Protein AF-A0A355Q606-F1 (afdb_monomer_lite)

Secondary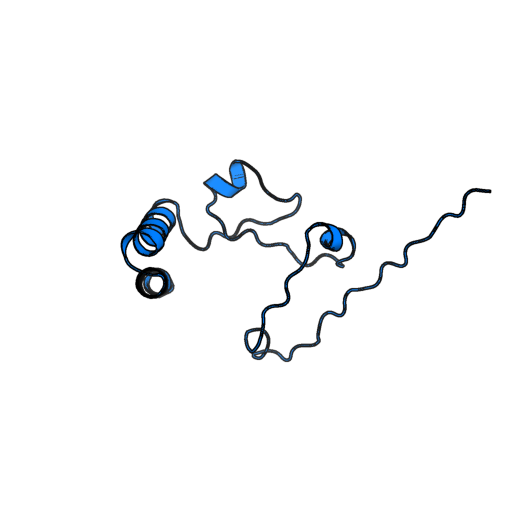 structure (DSSP, 8-state):
----------------PPTTTTTSSPPPP--GGGGGGS--PPPEE-S-HHHHHH---TTPEE--SS-HHHHHHHHHHHHHT-HHHHHHHHHGGG-

Sequence (95 aa):
MQRSQQRRRQRLPVTEVPPGQFLQGPCPSLALSELPFLSPPPLFDVRTAEEYTQGHIPGALNQPLFDHFERSTIGTLYKQFSPESAISAGLRYVE

Foldseek 3Di:
DDPPPPPPLPADPPPCQPVPCCPPDDNDDDDPVCQVSYPDDAAEDQDEPVVVVVDDDPRHDYDHLDYPVLVVVLVCCCPPPHPVSSVVSSVVVVD

Structure (mmCIF, N/CA/C/O backbone):
data_AF-A0A355Q606-F1
#
_entry.id   AF-A0A355Q606-F1
#
loop_
_atom_site.group_PDB
_atom_site.id
_atom_site.type_symbol
_atom_site.label_atom_id
_atom_site.label_alt_id
_atom_site.label_comp_id
_atom_site.label_asym_id
_atom_site.label_entity_id
_atom_site.label_seq_id
_atom_site.pdbx_PDB_ins_code
_atom_site.Cartn_x
_atom_site.Cartn_y
_atom_site.Cartn_z
_atom_site.occupancy
_atom_site.B_iso_or_equiv
_atom_site.auth_seq_id
_atom_site.auth_comp_id
_atom_site.auth_asym_id
_atom_site.auth_atom_id
_atom_site.pdbx_PDB_model_num
ATOM 1 N N . MET A 1 1 ? 30.434 21.743 -30.951 1.00 42.09 1 MET A N 1
ATOM 2 C CA . MET A 1 1 ? 30.906 21.287 -29.622 1.00 42.09 1 MET A CA 1
ATOM 3 C C . MET A 1 1 ? 29.703 20.883 -28.774 1.00 42.09 1 MET A C 1
ATOM 5 O O . MET A 1 1 ? 29.168 21.713 -28.057 1.00 42.09 1 MET A O 1
ATOM 9 N N . GLN A 1 2 ? 29.233 19.639 -28.877 1.00 41.59 2 GLN A N 1
ATOM 10 C CA . GLN A 1 2 ? 28.184 19.109 -27.998 1.00 41.59 2 GLN A CA 1
ATOM 11 C C . GLN A 1 2 ? 28.840 18.062 -27.103 1.00 41.59 2 GLN A C 1
ATOM 13 O O . GLN A 1 2 ? 29.226 16.993 -27.565 1.00 41.59 2 GLN A O 1
ATOM 18 N N . ARG A 1 3 ? 29.074 18.418 -25.836 1.00 44.16 3 ARG A N 1
ATOM 19 C CA . ARG A 1 3 ? 29.605 17.491 -24.836 1.00 44.16 3 ARG A CA 1
ATOM 20 C C . ARG A 1 3 ? 28.480 16.540 -24.448 1.00 44.16 3 ARG A C 1
ATOM 22 O O . ARG A 1 3 ? 27.692 16.830 -23.555 1.00 44.16 3 ARG A O 1
ATOM 29 N N . SER A 1 4 ? 28.418 15.417 -25.150 1.00 49.34 4 SER A N 1
ATOM 30 C CA . SER A 1 4 ? 27.717 14.201 -24.760 1.00 49.34 4 SER A CA 1
ATOM 31 C C . SER A 1 4 ? 28.257 13.737 -23.408 1.00 49.34 4 SER A C 1
ATOM 33 O O . SER A 1 4 ? 29.210 12.963 -23.322 1.00 49.34 4 SER A O 1
ATOM 35 N N .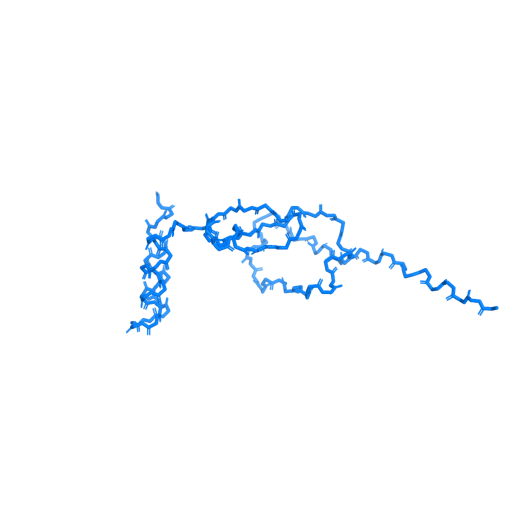 GLN A 1 5 ? 27.681 14.269 -22.328 1.00 55.84 5 GLN A N 1
ATOM 36 C CA . GLN A 1 5 ? 27.895 13.749 -20.988 1.00 55.84 5 GLN A CA 1
ATOM 37 C C . GLN A 1 5 ? 27.201 12.397 -20.907 1.00 55.84 5 GLN A C 1
ATOM 39 O O . GLN A 1 5 ? 26.024 12.277 -20.575 1.00 55.84 5 GLN A O 1
ATOM 44 N N . GLN A 1 6 ? 27.966 11.379 -21.276 1.00 57.25 6 GLN A N 1
ATOM 45 C CA . GLN A 1 6 ? 27.694 9.976 -21.051 1.00 57.25 6 GLN A CA 1
ATOM 46 C C . GLN A 1 6 ? 27.600 9.783 -19.535 1.00 57.25 6 GLN A C 1
ATOM 48 O O . GLN A 1 6 ? 28.593 9.504 -18.863 1.00 57.25 6 GLN A O 1
ATOM 53 N N . ARG A 1 7 ? 26.407 10.033 -18.976 1.00 50.53 7 ARG A N 1
ATOM 54 C CA . ARG A 1 7 ? 26.078 9.738 -17.583 1.00 50.53 7 ARG A CA 1
ATOM 55 C C . ARG A 1 7 ? 26.274 8.239 -17.418 1.00 50.53 7 ARG A C 1
ATOM 57 O O . ARG A 1 7 ? 25.427 7.447 -17.826 1.00 50.53 7 ARG A O 1
ATOM 64 N N . ARG A 1 8 ? 27.452 7.858 -16.911 1.00 52.38 8 ARG A N 1
ATOM 65 C CA . ARG A 1 8 ? 27.765 6.499 -16.471 1.00 52.38 8 ARG A CA 1
ATOM 66 C C . ARG A 1 8 ? 26.548 6.012 -15.696 1.00 52.38 8 ARG A C 1
ATOM 68 O O . ARG A 1 8 ? 26.169 6.660 -14.723 1.00 52.38 8 ARG A O 1
ATOM 75 N N . ARG A 1 9 ? 25.935 4.916 -16.148 1.00 48.56 9 ARG A N 1
ATOM 76 C CA . ARG A 1 9 ? 24.955 4.159 -15.367 1.00 48.56 9 ARG A CA 1
ATOM 77 C C . ARG A 1 9 ? 25.678 3.703 -14.103 1.00 48.56 9 ARG A C 1
ATOM 79 O O . ARG A 1 9 ? 26.326 2.661 -14.102 1.00 48.56 9 ARG A O 1
ATOM 86 N N . GLN A 1 10 ? 25.698 4.548 -13.079 1.00 50.31 10 GLN A N 1
ATOM 87 C CA . GLN A 1 10 ? 26.195 4.160 -11.777 1.00 50.31 10 GLN A CA 1
ATOM 88 C C . GLN A 1 10 ? 25.143 3.204 -11.241 1.00 50.31 10 GLN A C 1
ATOM 90 O O . GLN A 1 10 ? 24.018 3.609 -10.966 1.00 50.31 10 GLN A O 1
ATOM 95 N N . ARG A 1 11 ? 25.494 1.916 -11.200 1.00 49.31 11 ARG A N 1
ATOM 96 C CA . ARG A 1 11 ? 24.751 0.919 -10.438 1.00 49.31 11 ARG A CA 1
ATOM 97 C C . ARG A 1 11 ? 24.666 1.496 -9.028 1.00 49.31 11 ARG A C 1
ATOM 99 O O . ARG A 1 11 ? 25.705 1.635 -8.382 1.00 49.31 11 ARG A O 1
ATOM 106 N N . LEU A 1 12 ? 23.474 1.910 -8.599 1.00 48.84 12 LEU A N 1
ATOM 107 C CA . LEU A 1 12 ? 23.259 2.223 -7.191 1.00 48.84 12 LEU A CA 1
ATOM 108 C C . LEU A 1 12 ? 23.740 1.002 -6.398 1.00 48.84 12 LEU A C 1
ATOM 110 O O . LEU A 1 12 ? 23.520 -0.123 -6.866 1.00 48.84 12 LEU A O 1
ATOM 114 N N . PRO A 1 13 ? 24.470 1.194 -5.288 1.00 51.06 13 PRO A N 1
ATOM 115 C CA . PRO A 1 13 ? 24.959 0.080 -4.501 1.00 51.06 13 PRO A CA 1
ATOM 116 C C . PRO A 1 13 ? 23.734 -0.708 -4.049 1.00 51.06 13 PRO A C 1
ATOM 118 O O . PRO A 1 13 ? 22.992 -0.273 -3.174 1.00 51.06 13 PRO A O 1
ATOM 121 N N . VAL A 1 14 ? 23.485 -1.848 -4.693 1.00 57.16 14 VAL A N 1
ATOM 122 C CA . VAL A 1 14 ? 22.635 -2.876 -4.111 1.00 57.16 14 VAL A CA 1
ATOM 123 C C . VAL A 1 14 ? 23.441 -3.310 -2.908 1.00 57.16 14 VAL A C 1
ATOM 125 O O . VAL A 1 14 ? 24.456 -3.985 -3.061 1.00 57.16 14 VAL A O 1
ATOM 128 N N . THR A 1 15 ? 23.089 -2.786 -1.738 1.00 58.41 15 THR A N 1
ATOM 129 C CA . THR A 1 15 ? 23.696 -3.204 -0.484 1.00 58.41 15 THR A CA 1
ATOM 130 C C . THR A 1 15 ? 23.574 -4.722 -0.467 1.00 58.41 15 THR A C 1
ATOM 132 O O . THR A 1 15 ? 22.461 -5.240 -0.572 1.00 58.41 15 THR A O 1
ATOM 135 N N . GLU A 1 16 ? 24.695 -5.445 -0.442 1.00 62.81 16 GLU A N 1
ATOM 136 C CA . GLU A 1 16 ? 24.672 -6.895 -0.265 1.00 62.81 16 GLU A CA 1
ATOM 137 C C . GLU A 1 16 ? 24.204 -7.158 1.167 1.00 62.81 16 GLU A C 1
ATOM 139 O O . GLU A 1 16 ? 25.003 -7.296 2.090 1.00 62.81 16 GLU A O 1
ATOM 144 N N . VAL A 1 17 ? 22.889 -7.111 1.380 1.00 64.12 17 VAL A N 1
ATOM 145 C CA . VAL A 1 17 ? 22.290 -7.438 2.666 1.00 64.12 17 VAL A CA 1
ATOM 146 C C . VAL A 1 17 ? 22.177 -8.958 2.731 1.00 64.12 17 VAL A C 1
ATOM 148 O O . VAL A 1 17 ? 21.558 -9.549 1.839 1.00 64.12 17 VAL A O 1
ATOM 151 N N . PRO A 1 18 ? 22.757 -9.615 3.750 1.00 69.12 18 PRO A N 1
ATOM 152 C CA . PRO A 1 18 ? 22.631 -11.054 3.910 1.00 69.12 18 PRO A CA 1
ATOM 153 C C . PRO A 1 18 ? 21.158 -11.499 3.908 1.00 69.12 18 PRO A C 1
ATOM 155 O O . PRO A 1 18 ? 20.295 -10.786 4.443 1.00 69.12 18 PRO A O 1
ATOM 158 N N . PRO A 1 19 ? 20.838 -12.682 3.351 1.00 67.12 19 PRO A N 1
ATOM 159 C CA . PRO A 1 19 ? 19.503 -13.260 3.463 1.00 67.12 19 PRO A CA 1
ATOM 160 C C . PRO A 1 19 ? 19.033 -13.273 4.927 1.00 67.12 19 PRO A C 1
ATOM 162 O O . PRO A 1 19 ? 19.772 -13.675 5.820 1.00 67.12 19 PRO A O 1
ATOM 165 N N . GLY A 1 20 ? 17.815 -12.789 5.185 1.00 70.25 20 GLY A N 1
ATOM 166 C CA . GLY A 1 20 ? 17.254 -12.657 6.540 1.00 70.25 20 GLY A CA 1
ATOM 167 C C . GLY A 1 20 ? 17.593 -11.356 7.285 1.00 70.25 20 GLY A C 1
ATOM 168 O O . GLY A 1 20 ? 16.958 -11.061 8.298 1.00 70.25 20 GLY A O 1
ATOM 169 N N . GLN A 1 21 ? 18.522 -10.538 6.778 1.00 70.94 21 GLN A N 1
ATOM 170 C CA . GLN A 1 21 ? 18.804 -9.196 7.312 1.00 70.94 21 GLN A CA 1
ATOM 171 C C . GLN A 1 21 ? 18.182 -8.066 6.482 1.00 70.94 21 GLN A C 1
ATOM 173 O O . GLN A 1 21 ? 18.187 -6.923 6.918 1.00 70.94 21 GLN A O 1
ATOM 178 N N . PHE A 1 22 ? 17.584 -8.360 5.323 1.00 69.06 22 PHE A N 1
ATOM 179 C CA . PHE A 1 22 ? 16.991 -7.346 4.435 1.00 69.06 22 PHE A CA 1
ATOM 180 C C . PHE A 1 22 ? 15.785 -6.595 5.031 1.00 69.06 22 PHE A C 1
ATOM 182 O O . PHE A 1 22 ? 15.433 -5.533 4.528 1.00 69.06 22 PHE A O 1
ATOM 189 N N . LEU A 1 23 ? 15.175 -7.116 6.103 1.00 71.75 23 LEU A N 1
ATOM 190 C CA . LEU A 1 23 ? 14.136 -6.427 6.885 1.00 71.75 23 LEU A CA 1
ATOM 191 C C . LEU A 1 23 ? 14.680 -5.775 8.167 1.00 71.75 23 LEU A C 1
ATOM 193 O O . LEU A 1 23 ? 13.923 -5.155 8.910 1.00 71.75 23 LEU A O 1
ATOM 197 N N . GLN A 1 24 ? 15.970 -5.944 8.463 1.00 71.56 24 GLN A N 1
ATOM 198 C CA . GLN A 1 24 ? 16.599 -5.422 9.671 1.00 71.56 24 GLN A CA 1
ATOM 199 C C . GLN A 1 24 ? 17.297 -4.099 9.350 1.00 71.56 24 GLN A C 1
ATOM 201 O O . GLN A 1 24 ? 18.281 -4.062 8.615 1.00 71.56 24 GLN A O 1
ATOM 206 N N . GLY A 1 25 ? 16.794 -3.008 9.928 1.00 70.31 25 GLY A N 1
ATOM 207 C CA . GLY A 1 25 ? 17.320 -1.660 9.717 1.00 70.31 25 GLY A CA 1
ATOM 208 C C . GLY A 1 25 ? 16.405 -0.784 8.855 1.00 70.31 25 GLY A C 1
ATOM 209 O O . GLY A 1 25 ? 15.289 -1.182 8.519 1.00 70.31 25 GLY A O 1
ATOM 210 N N . PRO A 1 26 ? 16.831 0.450 8.542 1.00 72.62 26 PRO A N 1
ATOM 211 C CA . PRO A 1 26 ? 16.029 1.362 7.741 1.00 72.62 26 PRO A CA 1
ATOM 212 C C . PRO A 1 26 ? 15.870 0.814 6.321 1.00 72.62 26 PRO A C 1
ATOM 214 O O . PRO A 1 26 ? 16.851 0.462 5.666 1.00 72.62 26 PRO A O 1
ATOM 217 N N . CYS A 1 27 ? 14.633 0.780 5.831 1.00 72.81 27 CYS A N 1
ATOM 218 C CA . CYS A 1 27 ? 14.380 0.497 4.426 1.00 72.81 27 CYS A CA 1
ATOM 219 C C . CYS A 1 27 ? 14.937 1.665 3.589 1.00 72.81 27 CYS A C 1
ATOM 221 O O . CYS A 1 27 ? 14.550 2.813 3.842 1.00 72.81 27 CYS A O 1
ATOM 223 N N . PRO A 1 28 ? 15.855 1.424 2.634 1.00 76.81 28 PRO A N 1
ATOM 224 C CA . PRO A 1 28 ? 16.363 2.489 1.782 1.00 76.81 28 PRO A CA 1
ATOM 225 C C . PRO A 1 28 ? 15.213 3.069 0.954 1.00 76.81 28 PRO A C 1
ATOM 227 O O . PRO A 1 28 ? 14.460 2.334 0.315 1.00 76.81 28 PRO A O 1
ATOM 230 N N . SER A 1 29 ? 15.075 4.393 0.960 1.00 81.81 29 SER A N 1
ATOM 231 C CA . SER A 1 29 ? 14.141 5.090 0.082 1.00 81.81 29 SER A CA 1
ATOM 232 C C . SER A 1 29 ? 14.840 5.507 -1.208 1.00 81.81 29 SER A C 1
ATOM 234 O O . SER A 1 29 ? 16.034 5.803 -1.225 1.00 81.81 29 SER A O 1
ATOM 236 N N . LEU A 1 30 ? 14.077 5.519 -2.297 1.00 83.31 30 LEU A N 1
ATOM 237 C CA . LEU A 1 30 ? 14.540 5.912 -3.619 1.00 83.31 30 LEU A CA 1
ATOM 238 C C . LEU A 1 30 ? 13.617 7.002 -4.167 1.00 83.31 30 LEU A C 1
ATOM 240 O O . LEU A 1 30 ? 12.393 6.874 -4.092 1.00 83.31 30 LEU A O 1
ATOM 244 N N . ALA A 1 31 ? 14.181 8.057 -4.750 1.00 85.19 31 ALA A N 1
ATOM 245 C CA . ALA A 1 31 ? 13.403 9.040 -5.489 1.00 85.19 31 AL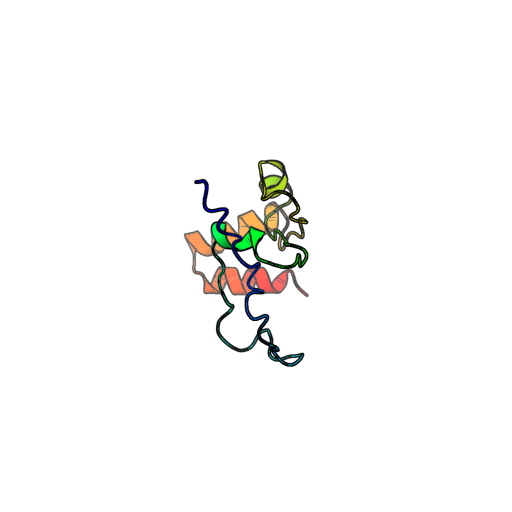A A CA 1
ATOM 246 C C . ALA A 1 31 ? 12.988 8.501 -6.869 1.00 85.19 31 ALA A C 1
ATOM 248 O O . ALA A 1 31 ? 13.707 7.740 -7.517 1.00 85.19 31 ALA A O 1
ATOM 249 N N . LEU A 1 32 ? 11.846 8.967 -7.389 1.00 82.44 32 LEU A N 1
ATOM 250 C CA . LEU A 1 32 ? 11.365 8.576 -8.725 1.00 82.44 32 LEU A CA 1
ATOM 251 C C . LEU A 1 32 ? 12.372 8.895 -9.839 1.00 82.44 32 LEU A C 1
ATOM 253 O O . LEU A 1 32 ? 12.477 8.153 -10.813 1.00 82.44 32 LEU A O 1
ATOM 257 N N . SER A 1 33 ? 13.132 9.982 -9.690 1.00 84.50 33 SER A N 1
ATOM 258 C CA . SER A 1 33 ? 14.180 10.383 -10.633 1.00 84.50 33 SER A CA 1
ATOM 259 C C . SER A 1 33 ? 15.348 9.399 -10.695 1.00 84.50 33 SER A C 1
ATOM 261 O O . SER A 1 33 ? 16.109 9.433 -11.661 1.00 84.50 33 SER A O 1
ATOM 263 N N . GLU A 1 34 ? 15.495 8.529 -9.696 1.00 83.12 34 GLU A N 1
ATOM 264 C CA . GLU A 1 34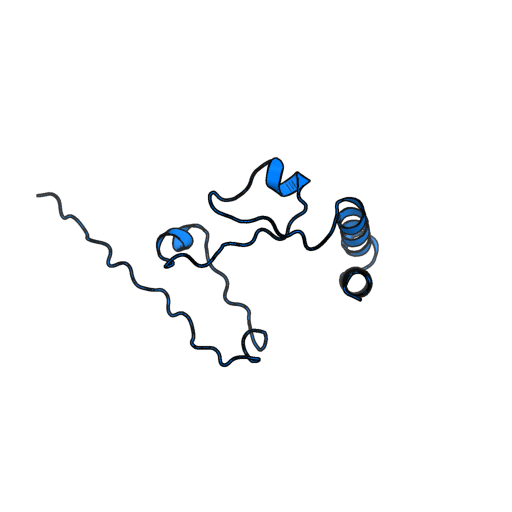 ? 16.581 7.559 -9.615 1.00 83.12 34 GLU A CA 1
ATOM 265 C C . GLU A 1 34 ? 16.224 6.206 -10.250 1.00 83.12 34 GLU A C 1
ATOM 267 O O . GLU A 1 34 ? 17.125 5.453 -10.626 1.00 83.12 34 GLU A O 1
ATOM 272 N N . LEU A 1 35 ? 14.928 5.921 -10.450 1.00 79.50 35 LEU A N 1
ATOM 273 C CA . LEU A 1 35 ? 14.436 4.675 -11.055 1.00 79.50 35 LEU A CA 1
ATOM 274 C C . LEU A 1 35 ? 15.131 4.302 -12.380 1.00 79.50 35 LEU A C 1
ATOM 276 O O . LEU A 1 35 ? 15.498 3.136 -12.530 1.00 79.50 35 LEU A O 1
ATOM 280 N N . PRO A 1 36 ? 15.394 5.232 -13.326 1.00 79.81 36 PRO A N 1
ATOM 281 C CA . PRO A 1 36 ? 16.049 4.892 -14.593 1.00 79.81 36 PRO A CA 1
ATOM 282 C C . PRO A 1 36 ? 17.494 4.386 -14.453 1.00 79.81 36 PRO A C 1
ATOM 284 O O . PRO A 1 36 ? 18.058 3.872 -15.421 1.00 79.81 36 PRO A O 1
ATOM 287 N N . PHE A 1 37 ? 18.121 4.567 -13.285 1.00 78.56 37 PHE A N 1
ATOM 288 C CA . PHE A 1 37 ? 19.501 4.148 -13.022 1.00 78.56 37 PHE A CA 1
ATOM 289 C C . PHE A 1 37 ? 19.592 2.779 -12.334 1.00 78.56 37 PHE A C 1
ATOM 291 O O . PHE A 1 37 ? 20.692 2.232 -12.214 1.00 78.56 37 PHE A O 1
ATOM 298 N N . LEU A 1 38 ? 18.461 2.194 -11.929 1.00 74.44 38 LEU A N 1
ATOM 299 C CA . LEU A 1 38 ? 18.406 0.829 -11.417 1.00 74.44 38 LEU A CA 1
ATOM 300 C C . LEU A 1 38 ? 18.440 -0.186 -12.568 1.00 74.44 38 LEU A C 1
ATOM 302 O O . LEU A 1 38 ? 17.786 -0.031 -13.597 1.00 74.44 38 LEU A O 1
ATOM 306 N N . SER A 1 39 ? 19.226 -1.249 -12.394 1.00 68.12 39 SER A N 1
ATOM 307 C CA . SER A 1 39 ? 19.200 -2.416 -13.283 1.00 68.12 39 SER A CA 1
ATOM 308 C C . SER A 1 39 ? 17.977 -3.240 -12.892 1.00 68.12 39 SER A C 1
ATOM 310 O O . SER A 1 39 ? 17.969 -3.712 -11.761 1.00 68.12 39 SER A O 1
ATOM 312 N N . PRO A 1 40 ? 16.947 -3.369 -13.742 1.00 60.97 40 PRO A N 1
ATOM 313 C CA . PRO A 1 40 ? 15.561 -3.419 -13.288 1.00 60.97 40 PRO A CA 1
ATOM 314 C C . PRO A 1 40 ? 15.297 -4.616 -12.363 1.00 60.97 40 PRO A C 1
ATOM 316 O O . PRO A 1 40 ? 15.252 -5.747 -12.852 1.00 60.97 40 PRO A O 1
ATOM 319 N N . PRO A 1 41 ? 15.102 -4.402 -11.047 1.00 62.28 41 PRO A N 1
ATOM 320 C CA . PRO A 1 41 ? 14.297 -5.320 -10.261 1.00 62.28 41 PRO A CA 1
ATOM 321 C C . PRO A 1 41 ? 12.814 -5.082 -10.606 1.00 62.28 41 PRO A C 1
ATOM 323 O O . PRO A 1 41 ? 12.457 -3.984 -11.049 1.00 62.28 41 PRO A O 1
ATOM 326 N N . PRO A 1 42 ? 11.928 -6.073 -10.420 1.00 75.31 42 PRO A N 1
ATOM 327 C CA . PRO A 1 42 ? 10.496 -5.833 -10.547 1.00 75.31 42 PRO A CA 1
ATOM 328 C C . PRO A 1 42 ? 10.068 -4.770 -9.523 1.00 75.31 42 PRO A C 1
ATOM 330 O O . PRO A 1 42 ? 10.296 -4.923 -8.324 1.00 75.31 42 PRO A O 1
ATOM 333 N N . LEU A 1 43 ? 9.480 -3.670 -10.000 1.00 88.06 43 LEU A N 1
ATOM 334 C CA . LEU A 1 43 ? 8.814 -2.693 -9.143 1.00 88.06 43 LEU A CA 1
ATOM 335 C C . LEU A 1 43 ? 7.447 -3.264 -8.773 1.00 88.06 43 LEU A C 1
ATOM 337 O O . LEU A 1 43 ? 6.645 -3.525 -9.666 1.00 88.06 43 LEU A O 1
ATOM 341 N N . PHE A 1 44 ? 7.181 -3.449 -7.484 1.00 92.19 44 PHE A N 1
ATOM 342 C CA . PHE A 1 44 ? 5.877 -3.906 -7.012 1.00 92.19 44 PHE A CA 1
ATOM 343 C C . PHE A 1 44 ? 5.043 -2.729 -6.508 1.00 92.19 44 PHE A C 1
ATOM 345 O O . PHE A 1 44 ? 5.484 -1.973 -5.643 1.00 92.19 44 PHE A O 1
ATOM 352 N N . ASP A 1 45 ? 3.836 -2.579 -7.048 1.00 94.62 45 ASP A N 1
ATOM 353 C CA . ASP A 1 45 ? 2.818 -1.670 -6.527 1.00 94.62 45 ASP A CA 1
ATOM 354 C C . ASP A 1 45 ? 1.901 -2.451 -5.585 1.00 94.62 45 ASP A C 1
ATOM 356 O O . ASP A 1 45 ? 1.168 -3.341 -6.015 1.00 94.62 45 ASP A O 1
ATOM 360 N N . VAL A 1 46 ? 1.960 -2.118 -4.299 1.00 95.69 46 VAL A N 1
ATOM 361 C CA . VAL A 1 46 ? 1.247 -2.822 -3.225 1.00 95.69 46 VAL A CA 1
ATOM 362 C C . VAL A 1 46 ? -0.138 -2.252 -2.907 1.00 95.69 46 VAL A C 1
ATOM 364 O O . VAL A 1 46 ? -0.794 -2.692 -1.959 1.00 95.69 46 VAL A O 1
ATOM 367 N N . ARG A 1 47 ? -0.585 -1.248 -3.671 1.00 96.25 47 ARG A N 1
ATOM 368 C CA . ARG A 1 47 ? -1.922 -0.653 -3.540 1.00 96.25 47 ARG A CA 1
ATOM 369 C C . ARG A 1 47 ? -3.008 -1.603 -4.047 1.00 96.25 47 ARG A C 1
ATOM 371 O O . ARG A 1 47 ? -2.717 -2.631 -4.661 1.00 96.25 47 ARG A O 1
ATOM 378 N N . THR A 1 48 ? -4.269 -1.237 -3.821 1.00 97.19 48 THR A N 1
ATOM 379 C CA . THR A 1 48 ? -5.403 -1.996 -4.365 1.00 97.19 48 THR A CA 1
ATOM 380 C C . THR A 1 48 ? -5.353 -2.039 -5.896 1.00 97.19 48 THR A C 1
ATOM 382 O O . THR A 1 48 ? -4.828 -1.131 -6.548 1.00 97.19 48 THR A O 1
ATOM 385 N N . ALA A 1 49 ? -5.945 -3.079 -6.490 1.00 96.81 49 ALA A N 1
ATOM 386 C CA . ALA A 1 49 ? -6.021 -3.215 -7.947 1.00 96.81 49 ALA A CA 1
ATOM 387 C C . ALA A 1 49 ? -6.753 -2.037 -8.616 1.00 96.81 49 ALA A C 1
ATOM 389 O O . ALA A 1 49 ? -6.412 -1.629 -9.729 1.00 96.81 49 ALA A O 1
ATOM 390 N N . GLU A 1 50 ? -7.735 -1.455 -7.925 1.00 96.44 50 GLU A N 1
ATOM 391 C CA . GLU A 1 50 ? -8.471 -0.280 -8.388 1.00 96.44 50 GLU A CA 1
ATOM 392 C C . GLU A 1 50 ? -7.561 0.956 -8.468 1.00 96.44 50 GLU A C 1
ATOM 394 O O . GLU A 1 50 ? -7.474 1.587 -9.523 1.00 96.44 50 GLU A O 1
ATOM 399 N N . GLU A 1 51 ? -6.814 1.259 -7.400 1.00 96.88 51 GLU A N 1
ATOM 400 C CA . GLU A 1 51 ? -5.849 2.369 -7.366 1.00 96.88 51 GLU A CA 1
ATOM 401 C C . GLU A 1 51 ? -4.748 2.212 -8.425 1.00 96.88 51 GLU A C 1
ATOM 403 O O . GLU A 1 51 ? -4.316 3.199 -9.025 1.00 96.88 51 GLU A O 1
ATOM 408 N N . TYR A 1 52 ? -4.297 0.979 -8.669 1.00 97.44 52 TYR A N 1
ATOM 409 C CA . TYR A 1 52 ? -3.323 0.673 -9.717 1.00 97.44 52 TYR A CA 1
ATOM 410 C C . TYR A 1 52 ? -3.894 0.904 -11.124 1.00 97.44 52 TYR A C 1
ATOM 412 O O . TYR A 1 52 ? -3.223 1.481 -11.985 1.00 97.44 52 TYR A O 1
ATOM 420 N N . THR A 1 53 ? -5.144 0.496 -11.357 1.00 97.06 53 THR A N 1
ATOM 421 C CA . THR A 1 53 ? -5.828 0.648 -12.654 1.00 97.06 53 THR A CA 1
ATOM 422 C C . THR A 1 53 ? -6.091 2.116 -12.992 1.00 97.06 53 THR A C 1
ATOM 424 O O . THR A 1 53 ? -5.990 2.507 -14.153 1.00 97.06 53 THR A O 1
ATOM 427 N N . GLN A 1 54 ? -6.372 2.952 -11.988 1.00 97.69 54 GLN A N 1
ATOM 428 C CA . GLN A 1 54 ? -6.541 4.400 -12.165 1.00 97.69 54 GLN A CA 1
ATOM 429 C C . GLN A 1 54 ? -5.237 5.111 -12.570 1.00 97.69 54 GLN A C 1
ATOM 431 O O . GLN A 1 54 ? -5.280 6.184 -13.173 1.00 97.69 54 GLN A O 1
ATOM 436 N N . GLY A 1 55 ? -4.080 4.519 -12.264 1.00 96.69 55 GLY A N 1
ATOM 437 C CA . GLY A 1 55 ? -2.775 5.012 -12.686 1.00 96.69 55 GLY A CA 1
ATOM 438 C C . GLY A 1 55 ? -1.636 4.457 -11.832 1.00 96.69 55 GLY A C 1
ATOM 439 O O . GLY A 1 55 ? -1.716 4.416 -10.602 1.00 96.69 55 GLY A O 1
ATOM 440 N N . HIS A 1 56 ? -0.543 4.062 -12.484 1.00 94.19 56 HIS A N 1
ATOM 441 C CA . HIS A 1 56 ? 0.642 3.501 -11.835 1.00 94.19 56 HIS A CA 1
ATOM 442 C C . HIS A 1 56 ? 1.924 3.811 -12.622 1.00 94.19 56 HIS A C 1
ATOM 444 O O . HIS A 1 56 ? 1.889 4.303 -13.752 1.00 94.19 56 HIS A O 1
ATOM 450 N N . ILE A 1 57 ? 3.075 3.532 -12.007 1.00 90.62 57 ILE A N 1
ATOM 451 C CA . ILE A 1 57 ? 4.392 3.727 -12.626 1.00 90.62 57 ILE A CA 1
ATOM 452 C C . ILE A 1 57 ? 4.581 2.696 -13.752 1.00 90.62 57 ILE A C 1
ATOM 454 O O . ILE A 1 57 ? 4.469 1.501 -13.480 1.00 90.62 57 ILE A O 1
ATOM 458 N N . PRO A 1 58 ? 4.914 3.104 -14.993 1.00 88.19 58 PRO A N 1
ATOM 459 C CA . PRO A 1 58 ? 5.105 2.168 -16.098 1.00 88.19 58 PRO A CA 1
ATOM 460 C C . PRO A 1 58 ? 6.106 1.051 -15.771 1.00 88.19 58 PRO A C 1
ATOM 462 O O . PRO A 1 58 ? 7.220 1.318 -15.322 1.00 88.19 58 PRO A O 1
ATOM 465 N N . GLY A 1 59 ? 5.708 -0.199 -16.019 1.00 87.38 59 GLY A N 1
ATOM 466 C CA . GLY A 1 59 ? 6.516 -1.388 -15.724 1.00 87.38 59 GLY A CA 1
ATOM 467 C C . GLY A 1 59 ? 6.395 -1.917 -14.290 1.00 87.38 59 GLY A C 1
ATOM 468 O O . GLY A 1 59 ? 6.993 -2.948 -13.991 1.00 87.38 59 GLY A O 1
ATOM 469 N N . ALA A 1 60 ? 5.624 -1.258 -13.416 1.00 91.44 60 ALA A N 1
ATOM 470 C CA . ALA A 1 60 ? 5.284 -1.804 -12.105 1.00 91.44 60 ALA A CA 1
ATOM 471 C C . ALA A 1 60 ? 4.313 -2.989 -12.225 1.00 91.44 60 ALA A C 1
ATOM 473 O O . ALA A 1 60 ? 3.386 -2.958 -13.033 1.00 91.44 60 ALA A O 1
ATOM 474 N N . LEU A 1 61 ? 4.488 -3.996 -11.374 1.00 93.31 61 LEU A N 1
ATOM 475 C CA . LEU A 1 61 ? 3.588 -5.133 -11.207 1.00 93.31 61 LEU A CA 1
ATOM 476 C C . LEU A 1 61 ? 2.726 -4.909 -9.964 1.00 93.31 61 LEU A C 1
ATOM 478 O O . LEU A 1 61 ? 3.260 -4.659 -8.885 1.00 93.31 61 LEU A O 1
ATOM 482 N N . ASN A 1 62 ? 1.405 -4.994 -10.093 1.00 95.81 62 ASN A N 1
ATOM 483 C CA . ASN A 1 62 ? 0.526 -4.872 -8.935 1.00 95.81 62 ASN A CA 1
ATOM 484 C C . ASN A 1 62 ? 0.523 -6.167 -8.115 1.00 95.81 62 ASN A C 1
ATOM 486 O O . ASN A 1 62 ? 0.295 -7.242 -8.663 1.00 95.81 62 ASN A O 1
ATOM 490 N N . GLN A 1 63 ? 0.755 -6.042 -6.812 1.00 95.44 63 GLN A N 1
ATOM 491 C CA . GLN A 1 63 ? 0.596 -7.107 -5.829 1.00 95.44 63 GLN A CA 1
ATOM 492 C C . GLN A 1 63 ? -0.070 -6.506 -4.585 1.00 95.44 63 GLN A C 1
ATOM 494 O O . GLN A 1 63 ? 0.637 -6.095 -3.661 1.00 95.44 63 GLN A O 1
ATOM 499 N N . PRO A 1 64 ? -1.409 -6.373 -4.578 1.00 94.88 64 PRO A N 1
ATOM 500 C CA . PRO A 1 64 ? -2.128 -5.712 -3.497 1.00 94.88 64 PRO A CA 1
ATOM 501 C C . PRO A 1 64 ? -1.850 -6.359 -2.142 1.00 94.88 64 PRO A C 1
ATOM 503 O O . PRO A 1 64 ? -1.930 -7.578 -2.011 1.00 94.88 64 PRO A O 1
ATOM 506 N N . LEU A 1 65 ? -1.565 -5.538 -1.128 1.00 93.81 65 LEU A N 1
ATOM 507 C CA . LEU A 1 65 ? -1.526 -6.014 0.262 1.00 93.81 65 LEU A CA 1
ATOM 508 C C . LEU A 1 65 ? -2.921 -6.295 0.815 1.00 93.81 65 LEU A C 1
ATOM 510 O O . LEU A 1 65 ? -3.064 -7.136 1.691 1.00 93.81 65 LEU A O 1
ATOM 514 N N . PHE A 1 66 ? -3.914 -5.559 0.320 1.00 94.94 66 PHE A N 1
ATOM 515 C CA . PHE A 1 66 ? -5.295 -5.605 0.774 1.00 94.94 66 PHE A CA 1
ATOM 516 C C . PHE A 1 66 ? -6.233 -5.489 -0.423 1.00 94.94 66 PHE A C 1
ATOM 518 O O . PHE A 1 66 ? -5.922 -4.792 -1.400 1.00 94.94 66 PHE A O 1
ATOM 525 N N . ASP A 1 67 ? -7.405 -6.104 -0.318 1.00 94.75 67 ASP A N 1
ATOM 526 C CA . ASP A 1 67 ? -8.520 -5.801 -1.205 1.00 94.75 67 ASP A CA 1
ATOM 527 C C . ASP A 1 67 ? -9.138 -4.418 -0.894 1.00 94.75 67 ASP A C 1
ATOM 529 O O . ASP A 1 67 ? -8.706 -3.689 0.006 1.00 94.75 67 ASP A O 1
ATOM 533 N N . HIS A 1 68 ? -10.149 -4.011 -1.668 1.00 94.00 68 HIS A N 1
ATOM 534 C CA . HIS A 1 68 ? -10.807 -2.712 -1.487 1.00 94.00 68 HIS A CA 1
ATOM 535 C C . HIS A 1 68 ? -11.449 -2.560 -0.092 1.00 94.00 68 HIS A C 1
ATOM 537 O O . HIS A 1 68 ? -11.361 -1.495 0.530 1.00 94.00 68 HIS A O 1
ATOM 543 N N . PHE A 1 69 ? -12.098 -3.609 0.414 1.00 95.25 69 PHE A N 1
ATOM 544 C CA . PHE A 1 69 ? -12.816 -3.574 1.685 1.00 95.25 69 PHE A CA 1
ATOM 545 C C . PHE A 1 69 ? -11.850 -3.563 2.874 1.00 95.25 69 PHE A C 1
ATOM 547 O O . PHE A 1 69 ? -11.987 -2.744 3.790 1.00 95.25 69 PHE A O 1
ATOM 554 N N . GLU A 1 70 ? -10.832 -4.414 2.833 1.00 95.81 70 GLU A N 1
ATOM 555 C CA . GLU A 1 70 ? -9.735 -4.455 3.794 1.00 95.81 70 GLU A CA 1
ATOM 556 C C . GLU A 1 70 ? -9.013 -3.103 3.826 1.00 95.81 70 GLU A C 1
ATOM 558 O O . GLU A 1 70 ? -8.875 -2.489 4.886 1.00 95.81 70 GLU A O 1
ATOM 563 N N . ARG A 1 71 ? -8.658 -2.546 2.659 1.00 96.06 71 ARG A N 1
ATOM 564 C CA . ARG A 1 71 ? -8.010 -1.230 2.549 1.00 96.06 71 ARG A CA 1
ATOM 565 C C . ARG A 1 71 ? -8.847 -0.107 3.159 1.00 96.06 71 ARG A C 1
ATOM 567 O O . ARG A 1 71 ? -8.280 0.785 3.809 1.00 96.06 71 ARG A O 1
ATOM 574 N N . SER A 1 72 ? -10.162 -0.131 2.939 1.00 96.56 72 SER A N 1
ATOM 575 C CA . SER A 1 72 ? -11.116 0.824 3.512 1.00 96.56 72 SER A CA 1
ATOM 576 C C . SER A 1 72 ? -11.182 0.701 5.039 1.00 96.56 72 SER A C 1
ATOM 578 O O . SER A 1 72 ? -11.069 1.700 5.759 1.00 96.56 72 SER A O 1
ATOM 580 N N . THR A 1 73 ? -11.248 -0.532 5.546 1.00 96.38 73 THR A N 1
ATOM 581 C CA . THR A 1 73 ? -11.262 -0.843 6.983 1.00 96.38 73 THR A CA 1
ATOM 582 C C . THR A 1 73 ? -9.977 -0.373 7.666 1.00 96.38 73 THR A C 1
ATOM 584 O O . THR A 1 73 ? -10.031 0.389 8.632 1.00 96.38 73 THR A O 1
ATOM 587 N N . ILE A 1 74 ? -8.810 -0.735 7.122 1.00 96.69 74 ILE A N 1
ATOM 588 C CA . ILE A 1 74 ? -7.497 -0.324 7.641 1.00 96.69 74 ILE A CA 1
ATOM 589 C C . ILE A 1 74 ? -7.339 1.198 7.605 1.00 96.69 74 ILE A C 1
ATOM 591 O O . ILE A 1 74 ? -6.891 1.801 8.580 1.00 96.69 74 ILE A O 1
ATOM 595 N N . GLY A 1 75 ? -7.755 1.844 6.511 1.00 95.44 75 GLY A N 1
ATOM 596 C CA . GLY A 1 75 ? -7.721 3.302 6.391 1.00 95.44 75 GLY A CA 1
ATOM 597 C C . GLY A 1 75 ? -8.601 4.007 7.426 1.00 95.44 75 GLY A C 1
ATOM 598 O O . GLY A 1 75 ? -8.209 5.044 7.966 1.00 95.44 75 GLY A O 1
ATOM 599 N N . THR A 1 76 ? -9.763 3.429 7.724 1.00 97.69 76 THR A N 1
ATOM 600 C CA . THR A 1 76 ? -10.690 3.928 8.745 1.00 97.69 76 THR A CA 1
ATOM 601 C C . THR A 1 7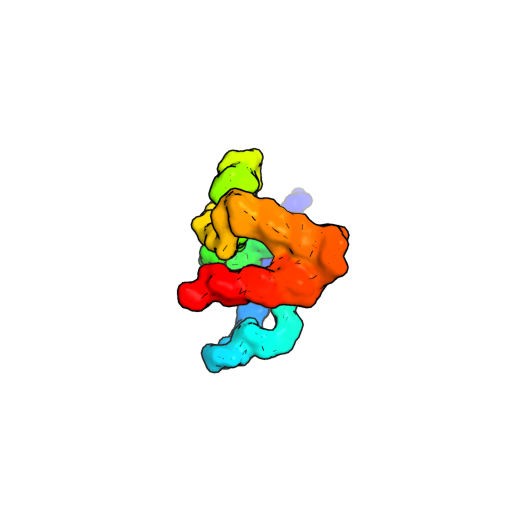6 ? -10.091 3.783 10.138 1.00 97.69 76 THR A C 1
ATOM 603 O O . THR A 1 76 ? -10.039 4.766 10.873 1.00 97.69 76 THR A O 1
ATOM 606 N N . LEU A 1 77 ? -9.553 2.606 10.474 1.00 97.44 77 LEU A N 1
ATOM 607 C CA . LEU A 1 77 ? -8.882 2.361 11.754 1.00 97.44 77 LEU A CA 1
ATOM 608 C C . LEU A 1 77 ? -7.706 3.315 11.979 1.00 97.44 77 LEU A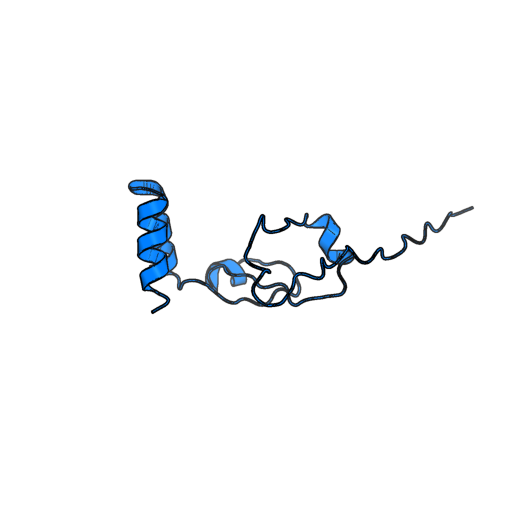 C 1
ATOM 610 O O . LEU A 1 77 ? -7.580 3.889 13.060 1.00 97.44 77 LEU A O 1
ATOM 614 N N . TYR A 1 78 ? -6.900 3.541 10.939 1.00 97.31 78 TYR A N 1
ATOM 615 C CA . TYR A 1 78 ? -5.749 4.439 11.000 1.00 97.31 78 TYR A CA 1
ATOM 616 C C . TYR A 1 78 ? -6.169 5.882 11.296 1.00 97.31 78 TYR A C 1
ATOM 618 O O . TYR A 1 78 ? -5.552 6.550 12.121 1.00 97.31 78 TYR A O 1
ATOM 626 N N . LYS A 1 79 ? -7.220 6.372 10.621 1.00 97.19 79 LYS A N 1
ATOM 627 C CA . LYS A 1 79 ? -7.680 7.763 10.753 1.00 97.19 79 LYS A CA 1
ATOM 628 C C . LYS A 1 79 ? -8.526 8.020 11.999 1.00 97.19 79 LYS A C 1
ATOM 630 O O . LYS A 1 79 ? -8.428 9.105 12.559 1.00 97.19 79 LYS A O 1
ATOM 635 N N . GLN A 1 80 ? -9.403 7.089 12.372 1.00 97.69 80 GLN A N 1
ATOM 636 C CA . GLN A 1 80 ? -10.410 7.306 13.417 1.00 97.69 80 GLN A CA 1
ATOM 637 C C . GLN A 1 80 ? -9.969 6.821 14.801 1.00 97.69 80 GLN A C 1
ATOM 639 O O . GLN A 1 80 ? -10.488 7.323 15.793 1.00 97.69 80 GLN A O 1
ATOM 644 N N . PHE A 1 81 ? -9.036 5.867 14.875 1.00 96.50 81 PHE A N 1
ATOM 645 C CA . PHE A 1 81 ? -8.631 5.242 16.136 1.00 96.50 81 PHE A CA 1
ATOM 646 C C . PHE A 1 81 ? -7.140 5.448 16.409 1.00 96.50 81 PHE A C 1
ATOM 648 O O . PHE A 1 81 ? -6.787 6.315 17.203 1.00 96.50 81 PHE A O 1
ATOM 655 N N . SER A 1 82 ? -6.262 4.665 15.770 1.00 97.06 82 SER A N 1
ATOM 656 C CA . SER A 1 82 ? -4.809 4.829 15.895 1.00 97.06 82 SER A CA 1
ATOM 657 C C . SER A 1 82 ? -4.029 4.034 14.835 1.00 97.06 82 SER A C 1
ATOM 659 O O . SER A 1 82 ? -4.547 3.043 14.299 1.00 97.06 82 SER A O 1
ATOM 661 N N . PRO A 1 83 ? -2.759 4.399 14.567 1.00 96.56 83 PRO A N 1
ATOM 662 C CA . PRO A 1 83 ? -1.854 3.590 13.754 1.00 96.56 83 PRO A CA 1
ATOM 663 C C . PRO A 1 83 ? -1.709 2.149 14.260 1.00 96.56 83 PRO A C 1
ATOM 665 O O . PRO A 1 83 ? -1.758 1.215 13.466 1.00 96.56 83 PRO A O 1
ATOM 668 N N . GLU A 1 84 ? -1.595 1.943 15.572 1.00 96.94 84 GLU A N 1
ATOM 669 C CA . GLU A 1 84 ? -1.425 0.620 16.190 1.00 96.94 84 GLU A CA 1
ATOM 670 C C . GLU A 1 84 ? -2.649 -0.269 15.958 1.00 96.94 84 GLU A C 1
ATOM 672 O O . GLU A 1 84 ? -2.510 -1.455 15.659 1.00 96.94 84 GLU A O 1
ATOM 677 N N . SER A 1 85 ? -3.850 0.312 16.035 1.00 95.69 85 SER A N 1
ATOM 678 C CA . SER A 1 85 ? -5.106 -0.397 15.768 1.00 95.69 85 SER A CA 1
ATOM 679 C C . SER A 1 85 ? -5.180 -0.864 14.313 1.00 95.69 85 SER A C 1
ATOM 681 O O . SER A 1 85 ? -5.577 -1.998 14.039 1.00 95.69 85 SER A O 1
ATOM 683 N N . ALA A 1 86 ? -4.751 -0.011 13.379 1.00 96.12 86 ALA A N 1
ATOM 684 C CA . ALA A 1 86 ? -4.671 -0.348 11.962 1.00 96.12 86 ALA A CA 1
ATOM 685 C C . ALA A 1 86 ? -3.617 -1.430 11.685 1.00 96.12 86 ALA A C 1
ATOM 687 O O . ALA A 1 86 ? -3.903 -2.375 10.957 1.00 96.12 86 ALA A O 1
ATOM 688 N N . ILE A 1 87 ? -2.432 -1.338 12.300 1.00 94.31 87 ILE A N 1
ATOM 689 C CA . ILE A 1 87 ? -1.371 -2.350 12.172 1.00 94.31 87 ILE A CA 1
ATOM 690 C C . ILE A 1 87 ? -1.862 -3.702 12.700 1.00 94.31 87 ILE A C 1
ATOM 692 O O . ILE A 1 87 ? -1.757 -4.707 12.001 1.00 94.31 87 ILE A O 1
ATOM 696 N N . SER A 1 88 ? -2.452 -3.730 13.899 1.00 94.94 88 SER A N 1
ATOM 697 C CA . SER A 1 88 ? -2.991 -4.957 14.495 1.00 94.94 88 SER A CA 1
ATOM 698 C C . SER A 1 88 ? -4.077 -5.591 13.624 1.00 94.94 88 SER A C 1
ATOM 700 O O . SER A 1 88 ? -4.100 -6.809 13.473 1.00 94.94 88 SER A O 1
ATOM 702 N N . ALA A 1 89 ? -4.962 -4.787 13.028 1.00 94.31 89 ALA A N 1
ATOM 703 C CA . ALA A 1 89 ? -5.966 -5.292 12.100 1.00 94.31 89 ALA A CA 1
ATOM 704 C C . ALA A 1 89 ? -5.362 -5.805 10.791 1.00 94.31 89 ALA A C 1
ATOM 706 O O . ALA A 1 89 ? -5.758 -6.871 10.335 1.00 94.31 89 ALA A O 1
ATOM 707 N N . GLY A 1 90 ? -4.387 -5.089 10.228 1.00 93.75 90 GLY A N 1
ATOM 708 C CA . GLY A 1 90 ? -3.713 -5.473 8.989 1.00 93.75 90 GLY A CA 1
ATOM 709 C C . GLY A 1 90 ? -3.015 -6.824 9.104 1.00 93.75 90 GLY A C 1
ATOM 710 O O . GLY A 1 90 ? -3.124 -7.646 8.203 1.00 93.75 90 GLY A O 1
ATOM 711 N N . LEU A 1 91 ? -2.365 -7.082 10.242 1.00 94.12 91 LEU A N 1
ATOM 712 C CA . LEU A 1 91 ? -1.680 -8.350 10.502 1.00 94.12 91 LEU A CA 1
ATOM 713 C C . LEU A 1 91 ? -2.629 -9.556 10.561 1.00 94.12 91 LEU A C 1
ATOM 715 O O . LEU A 1 91 ? -2.199 -10.657 10.242 1.00 94.12 91 LEU A O 1
ATOM 719 N N . ARG A 1 92 ? -3.912 -9.362 10.900 1.00 92.88 92 ARG A N 1
ATOM 720 C CA . ARG A 1 92 ? -4.904 -10.454 10.920 1.00 92.88 92 ARG A CA 1
ATOM 721 C C . ARG A 1 92 ? -5.313 -10.943 9.530 1.00 92.88 92 ARG A C 1
ATOM 723 O O . ARG A 1 92 ? -5.894 -12.013 9.431 1.00 92.88 92 ARG A O 1
ATOM 730 N N . TYR A 1 93 ? -5.040 -10.179 8.474 1.00 87.75 93 TYR A N 1
ATOM 731 C CA . TYR A 1 93 ? -5.309 -10.602 7.094 1.00 87.75 93 TYR A CA 1
ATOM 732 C C . TYR A 1 93 ? -4.187 -11.476 6.505 1.00 87.75 93 TYR A C 1
ATOM 734 O O . TYR A 1 93 ? -4.316 -11.960 5.387 1.00 87.75 93 TYR A O 1
ATOM 742 N N . VAL A 1 94 ? -3.079 -11.662 7.237 1.00 76.75 94 VAL A N 1
ATOM 743 C CA . VAL A 1 94 ? -1.866 -12.366 6.775 1.00 76.75 94 VAL A CA 1
ATOM 744 C C . VAL A 1 94 ? -1.737 -13.771 7.401 1.00 76.75 94 VAL A C 1
ATOM 746 O O . VAL A 1 94 ? -0.715 -14.430 7.224 1.00 76.75 94 VAL A O 1
ATOM 749 N N . GLU A 1 95 ? -2.756 -14.234 8.134 1.00 50.97 95 GLU A N 1
ATOM 750 C CA . GLU A 1 95 ? -2.798 -15.566 8.768 1.00 50.97 95 GLU A CA 1
ATOM 751 C C . GLU A 1 95 ? -3.234 -16.690 7.815 1.00 50.97 95 GLU A C 1
ATOM 753 O O . GLU A 1 95 ? -4.186 -16.484 7.026 1.00 50.97 95 GLU A O 1
#

pLDDT: mean 81.21, std 17.28, range [41.59, 97.69]

Radius of gyration: 18.41 Å; chains: 1; bounding box: 44×37×46 Å